Protein AF-A0A840CQD6-F1 (afdb_monomer)

Mean predicted aligned error: 8.32 Å

Secondary structure (DSSP, 8-state):
----SEEE-TT--EEE-SS--B-HHHHHHHHT--HHHHHHHHHHHHHTTS----GGG-EEEETTEEEES-B-HHHHHHHHHH---HHHHHHHHHHHHHHHHHHHHHHHHHHHHHHHHHHTT-

Nearest PDB structures (foldseek):
  7b1y-assembly1_A  TM=6.886E-01  e=2.066E+00  Saccharopolyspora erythraea NRRL 2338
  7b24-assembly1_D  TM=6.914E-01  e=2.669E+00  Saccharopolyspora erythraea NRRL 2338
  2it0-assembly1_C  TM=5.939E-01  e=1.938E+00  Mycobacterium tuberculosis

Organism: NCBI:txid637886

Structure (mmCIF, N/CA/C/O backbone):
data_AF-A0A840CQD6-F1
#
_entry.id   AF-A0A840CQD6-F1
#
loop_
_atom_site.group_PDB
_atom_site.id
_atom_site.type_symbol
_atom_site.label_atom_id
_atom_site.label_alt_id
_atom_site.label_comp_id
_atom_site.label_asym_id
_atom_site.label_entity_id
_atom_site.label_seq_id
_atom_site.pdbx_PDB_ins_code
_atom_site.Cartn_x
_atom_site.Cartn_y
_atom_site.Cartn_z
_atom_site.occupancy
_atom_site.B_iso_or_equiv
_atom_site.auth_seq_id
_atom_site.auth_comp_id
_atom_site.auth_asym_id
_atom_site.auth_atom_id
_atom_site.pdbx_PDB_model_num
ATOM 1 N N . MET A 1 1 ? 2.881 20.664 -6.545 1.00 44.56 1 MET A N 1
ATOM 2 C CA . MET A 1 1 ? 3.071 19.317 -7.122 1.00 44.56 1 MET A CA 1
ATOM 3 C C . MET A 1 1 ? 1.907 18.469 -6.653 1.00 44.56 1 MET A C 1
ATOM 5 O O . MET A 1 1 ? 1.696 18.391 -5.451 1.00 44.56 1 MET A O 1
ATOM 9 N N . GLU A 1 2 ? 1.101 17.935 -7.568 1.00 53.59 2 GLU A N 1
ATOM 10 C CA . GLU A 1 2 ? 0.001 17.031 -7.209 1.00 53.59 2 GLU A CA 1
ATOM 11 C C . GLU A 1 2 ? 0.575 15.762 -6.571 1.00 53.59 2 GLU A C 1
ATOM 13 O O . GLU A 1 2 ? 1.407 15.078 -7.169 1.00 53.59 2 GLU A O 1
ATOM 18 N N . ASN A 1 3 ? 0.157 15.455 -5.343 1.00 65.25 3 ASN A N 1
ATOM 19 C CA . ASN A 1 3 ? 0.528 14.214 -4.673 1.00 65.25 3 ASN A CA 1
ATOM 20 C C . ASN A 1 3 ? -0.202 13.060 -5.358 1.00 65.25 3 ASN A C 1
ATOM 22 O O . ASN A 1 3 ? -1.355 12.810 -5.040 1.00 65.25 3 ASN A O 1
ATOM 26 N N . ARG A 1 4 ? 0.453 12.339 -6.270 1.00 86.12 4 ARG A N 1
ATOM 27 C CA . ARG A 1 4 ? -0.103 11.161 -6.971 1.00 86.12 4 ARG A CA 1
ATOM 28 C C . ARG A 1 4 ? 0.115 9.844 -6.220 1.00 86.12 4 ARG A C 1
ATOM 30 O O . ARG A 1 4 ? 0.162 8.778 -6.815 1.00 86.12 4 ARG A O 1
ATOM 37 N N . ARG A 1 5 ? 0.309 9.886 -4.902 1.00 91.75 5 ARG A N 1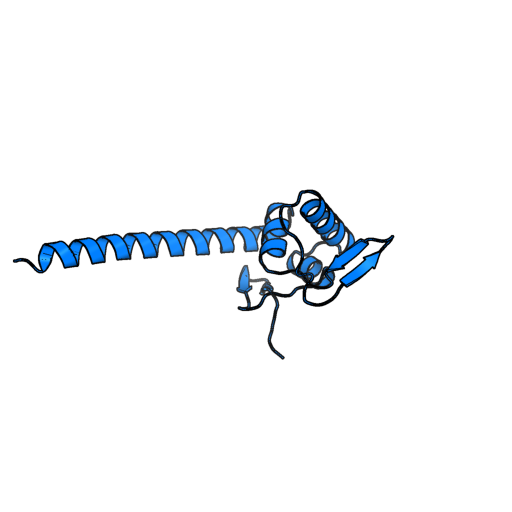
ATOM 38 C CA . ARG A 1 5 ? 0.734 8.719 -4.114 1.00 91.75 5 ARG A CA 1
ATOM 39 C C . ARG A 1 5 ? -0.227 8.389 -2.989 1.00 91.75 5 ARG A C 1
ATOM 41 O O . ARG A 1 5 ? -1.020 9.223 -2.557 1.00 91.75 5 ARG A O 1
ATOM 48 N N . ILE A 1 6 ? -0.088 7.171 -2.488 1.00 94.94 6 ILE A N 1
ATOM 49 C CA . ILE A 1 6 ? -0.692 6.743 -1.233 1.00 94.94 6 ILE A CA 1
ATOM 50 C C . ILE A 1 6 ? 0.292 7.041 -0.102 1.00 94.94 6 ILE A C 1
ATOM 52 O O . ILE A 1 6 ? 1.511 6.899 -0.259 1.00 94.94 6 ILE A O 1
ATOM 56 N N . ILE A 1 7 ? -0.242 7.474 1.035 1.00 95.12 7 ILE A N 1
ATOM 57 C CA . ILE A 1 7 ? 0.515 7.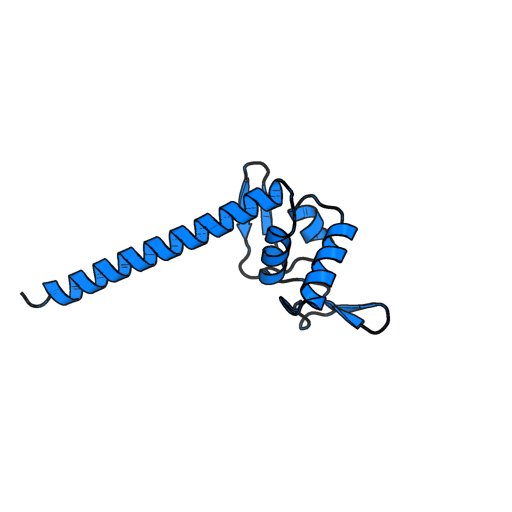732 2.258 1.00 95.12 7 ILE A CA 1
ATOM 58 C C . ILE A 1 7 ? -0.152 6.966 3.395 1.00 95.12 7 ILE A C 1
ATOM 60 O O . ILE A 1 7 ? -1.371 7.028 3.555 1.00 95.12 7 ILE A O 1
ATOM 64 N N . ILE A 1 8 ? 0.660 6.246 4.170 1.00 95.50 8 ILE A N 1
ATOM 65 C CA . ILE A 1 8 ? 0.253 5.599 5.418 1.00 95.50 8 ILE A CA 1
ATOM 66 C C . ILE A 1 8 ? 1.129 6.178 6.524 1.00 95.50 8 ILE A C 1
ATOM 68 O O . ILE A 1 8 ? 2.305 5.816 6.647 1.00 95.50 8 ILE A O 1
ATOM 72 N N . SER A 1 9 ? 0.567 7.081 7.316 1.00 91.75 9 SER A N 1
ATOM 73 C CA . SER A 1 9 ? 1.248 7.668 8.470 1.00 91.75 9 SER A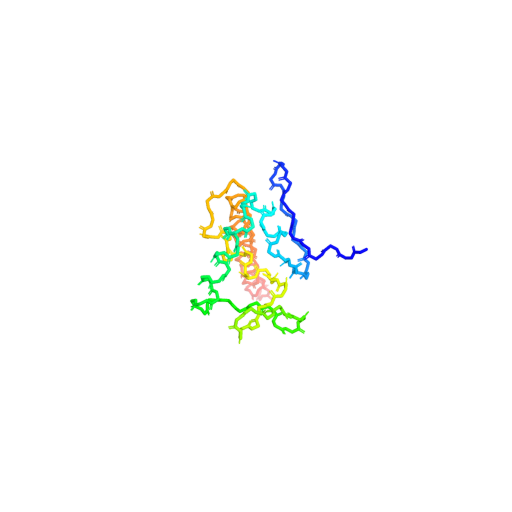 CA 1
ATOM 74 C C . SER A 1 9 ? 1.413 6.650 9.600 1.00 91.75 9 SER A C 1
ATOM 76 O O . SER A 1 9 ? 0.923 5.515 9.548 1.00 91.75 9 SER A O 1
ATOM 78 N N . ASP A 1 10 ? 2.198 7.010 10.608 1.00 87.62 10 ASP A N 1
ATOM 79 C CA . ASP A 1 10 ? 2.536 6.106 11.713 1.00 87.62 10 ASP A CA 1
ATOM 80 C C . ASP A 1 10 ? 1.386 5.907 12.702 1.00 87.62 10 ASP A C 1
ATOM 82 O O . ASP A 1 10 ? 1.297 4.854 13.326 1.00 87.62 10 ASP A O 1
ATOM 86 N N . ASP A 1 11 ? 0.449 6.852 12.757 1.00 90.12 11 ASP A N 1
ATOM 87 C CA . ASP A 1 11 ? -0.828 6.731 13.471 1.00 90.12 11 ASP A CA 1
ATOM 88 C C . ASP A 1 11 ? -1.868 5.868 12.724 1.00 90.12 11 ASP A C 1
ATOM 90 O O . ASP A 1 11 ? -2.961 5.623 13.231 1.00 90.12 11 ASP A O 1
ATOM 94 N N . GLY A 1 12 ? -1.533 5.376 11.526 1.00 88.38 12 GLY A N 1
ATOM 95 C CA . GLY A 1 12 ? -2.392 4.507 10.728 1.00 88.38 12 GLY A CA 1
ATOM 96 C C . GLY A 1 12 ? -3.390 5.235 9.824 1.00 88.38 12 GLY A C 1
ATOM 97 O O . GLY A 1 12 ? -4.215 4.568 9.197 1.00 88.38 12 GLY A O 1
ATOM 98 N N . MET A 1 13 ? -3.317 6.565 9.699 1.00 93.31 13 MET A N 1
ATOM 99 C CA . MET A 1 13 ? -4.110 7.290 8.704 1.00 93.31 13 MET A CA 1
ATOM 100 C C . MET A 1 13 ? -3.646 6.926 7.284 1.00 93.31 13 MET A C 1
ATOM 102 O O . MET A 1 13 ? -2.457 6.936 6.960 1.00 93.31 13 MET A O 1
ATOM 106 N N . VAL A 1 14 ? -4.609 6.601 6.418 1.00 96.12 14 VAL A N 1
ATOM 107 C CA . VAL A 1 14 ? -4.366 6.281 5.006 1.00 96.12 14 VAL A CA 1
ATOM 108 C C . VAL A 1 14 ? -4.966 7.373 4.130 1.00 96.12 14 VAL A C 1
ATOM 110 O O . VAL A 1 14 ? -6.183 7.588 4.131 1.00 96.12 14 VAL A O 1
ATOM 113 N N . ILE A 1 15 ? -4.106 8.031 3.358 1.00 94.19 15 ILE A N 1
ATOM 114 C CA . ILE A 1 15 ? -4.471 9.052 2.375 1.00 94.19 15 ILE A CA 1
ATOM 115 C C . ILE A 1 15 ? -4.216 8.472 0.987 1.00 94.19 15 ILE A C 1
ATOM 117 O O . ILE A 1 15 ? -3.109 8.022 0.690 1.00 94.19 15 ILE A O 1
ATOM 121 N N . VAL A 1 16 ? -5.247 8.480 0.145 1.00 93.75 16 VAL A N 1
ATOM 122 C CA . VAL A 1 16 ? -5.192 8.002 -1.240 1.00 93.75 16 VAL A CA 1
ATOM 123 C C . VAL A 1 16 ? -5.523 9.175 -2.152 1.00 93.75 16 VAL A C 1
ATOM 125 O O . VAL A 1 16 ? -6.551 9.818 -1.960 1.00 93.75 16 VAL A O 1
ATOM 128 N N . SER A 1 17 ? -4.634 9.460 -3.100 1.00 92.06 17 SER A N 1
ATOM 129 C CA . SER A 1 17 ? -4.857 10.467 -4.140 1.00 92.06 17 SER A CA 1
ATOM 130 C C . SER A 1 17 ? -5.863 9.995 -5.187 1.00 92.06 17 SER A C 1
ATOM 132 O O . SER A 1 17 ? -5.998 8.791 -5.406 1.00 92.06 17 SER A O 1
ATOM 134 N N . ASP A 1 18 ? -6.514 10.938 -5.866 1.00 87.19 18 ASP A N 1
ATOM 135 C CA . ASP A 1 18 ? -7.460 10.649 -6.948 1.00 87.19 18 ASP A CA 1
ATOM 136 C C . ASP A 1 18 ? -6.776 9.968 -8.143 1.00 87.19 18 ASP A C 1
ATOM 138 O O . ASP A 1 18 ? -7.352 9.078 -8.765 1.00 87.19 18 ASP A O 1
ATOM 142 N N . GLU A 1 19 ? -5.523 10.332 -8.432 1.00 88.56 19 GLU A N 1
ATOM 143 C CA . GLU A 1 19 ? -4.728 9.737 -9.507 1.00 88.56 19 GLU A CA 1
ATOM 144 C C . GLU A 1 19 ? -3.473 9.067 -8.927 1.00 88.56 19 GLU A C 1
ATOM 146 O O . GLU A 1 19 ? -2.399 9.666 -8.845 1.00 88.56 19 GLU A O 1
ATOM 151 N N . VAL A 1 20 ? -3.610 7.813 -8.482 1.00 90.62 20 VAL A N 1
ATOM 152 C CA . VAL A 1 20 ? -2.488 7.043 -7.923 1.00 90.62 20 VAL A CA 1
ATOM 153 C C . VAL A 1 20 ? -1.524 6.621 -9.030 1.00 90.62 20 VAL A C 1
ATOM 155 O O . VAL A 1 20 ? -1.894 5.878 -9.933 1.00 90.62 20 VAL A O 1
ATOM 158 N N . LYS A 1 21 ? -0.266 7.045 -8.912 1.00 90.75 21 LYS A N 1
ATOM 159 C CA . LYS A 1 21 ? 0.876 6.654 -9.740 1.00 90.75 21 LYS A CA 1
ATOM 160 C C . LYS A 1 21 ? 2.092 6.504 -8.835 1.00 90.75 21 LYS A C 1
ATOM 162 O O . LYS A 1 21 ? 2.647 7.501 -8.380 1.00 90.75 21 LYS A O 1
ATOM 167 N N . MET A 1 22 ? 2.490 5.264 -8.561 1.00 92.25 22 MET A N 1
ATOM 168 C CA . MET A 1 22 ? 3.632 4.971 -7.688 1.00 92.25 22 MET A CA 1
ATOM 169 C C . MET A 1 22 ? 4.654 4.086 -8.394 1.00 92.25 22 MET A C 1
ATOM 171 O O . MET A 1 22 ? 4.293 3.084 -9.012 1.00 92.25 22 MET A O 1
ATOM 175 N N . ASN A 1 23 ? 5.932 4.432 -8.289 1.00 92.31 23 ASN A N 1
ATOM 176 C CA . ASN A 1 23 ? 7.025 3.583 -8.756 1.00 92.31 23 ASN A CA 1
ATOM 177 C C . ASN A 1 23 ? 7.337 2.460 -7.742 1.00 92.31 23 ASN A C 1
ATOM 179 O O . AS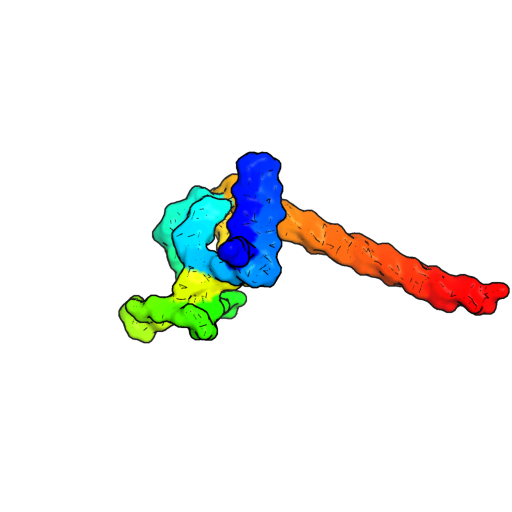N A 1 23 ? 6.854 2.455 -6.609 1.00 92.31 23 ASN A O 1
ATOM 183 N N . ILE A 1 24 ? 8.176 1.493 -8.130 1.00 94.12 24 ILE A N 1
ATOM 184 C CA . ILE A 1 24 ? 8.514 0.334 -7.276 1.00 94.12 24 ILE A CA 1
ATOM 185 C C . ILE A 1 24 ? 9.138 0.759 -5.935 1.00 94.12 24 ILE A C 1
ATOM 187 O O . ILE A 1 24 ? 8.865 0.126 -4.917 1.00 94.12 24 ILE A O 1
ATOM 191 N N . GLY A 1 25 ? 9.962 1.811 -5.926 1.00 94.94 25 GLY A N 1
ATOM 192 C CA . GLY A 1 25 ? 10.559 2.356 -4.705 1.00 94.94 25 GLY A CA 1
ATOM 193 C C . GLY A 1 25 ? 9.505 2.945 -3.776 1.00 94.94 25 GLY A C 1
ATOM 194 O O . GLY A 1 25 ? 9.437 2.569 -2.614 1.00 94.94 25 GLY A O 1
ATOM 195 N N . GLU A 1 26 ? 8.596 3.758 -4.308 1.00 95.31 26 GLU A N 1
ATOM 196 C CA . GLU A 1 26 ? 7.501 4.340 -3.528 1.00 95.31 26 GLU A CA 1
ATOM 197 C C . GLU A 1 26 ? 6.563 3.273 -2.949 1.00 95.31 26 GLU A C 1
ATOM 199 O O . GLU A 1 26 ? 6.077 3.423 -1.830 1.00 95.31 26 GLU A O 1
ATOM 204 N N . ILE A 1 27 ? 6.314 2.182 -3.682 1.00 95.69 27 ILE A N 1
ATOM 205 C CA . ILE A 1 27 ? 5.537 1.030 -3.193 1.00 95.69 27 ILE A CA 1
ATOM 206 C C . ILE A 1 27 ? 6.296 0.284 -2.089 1.00 95.69 27 ILE A C 1
ATOM 208 O O . ILE A 1 27 ? 5.696 -0.157 -1.106 1.00 95.69 27 ILE A O 1
ATOM 212 N N . ALA A 1 28 ? 7.609 0.122 -2.254 1.00 96.69 28 ALA A N 1
ATOM 213 C CA . ALA A 1 28 ? 8.463 -0.506 -1.257 1.00 96.69 28 ALA A CA 1
ATOM 214 C C . ALA A 1 28 ? 8.441 0.294 0.054 1.00 96.69 28 ALA A C 1
ATOM 216 O O . ALA A 1 28 ? 8.183 -0.279 1.115 1.00 96.69 28 ALA A O 1
ATOM 217 N N . ASP A 1 29 ? 8.577 1.616 -0.043 1.00 96.19 29 ASP A N 1
ATOM 218 C CA . ASP A 1 29 ? 8.510 2.541 1.087 1.00 96.19 29 ASP A CA 1
ATOM 219 C C . ASP A 1 29 ? 7.122 2.543 1.739 1.00 96.19 29 ASP A C 1
ATOM 221 O O . ASP A 1 29 ? 7.013 2.464 2.962 1.00 96.19 29 ASP A O 1
ATOM 225 N N . LEU A 1 30 ? 6.049 2.555 0.937 1.00 96.44 30 LEU A N 1
ATOM 226 C CA . LEU A 1 30 ? 4.663 2.522 1.419 1.00 96.44 30 LEU A CA 1
ATOM 227 C C . LEU A 1 30 ? 4.401 1.336 2.352 1.00 96.44 30 LEU A C 1
ATOM 229 O O . LEU A 1 30 ? 3.746 1.485 3.385 1.00 96.44 30 LEU A O 1
ATOM 233 N N . PHE A 1 31 ? 4.893 0.153 1.979 1.00 96.69 31 PHE A N 1
ATOM 234 C CA . PHE A 1 31 ? 4.674 -1.071 2.745 1.00 96.69 31 PHE A CA 1
ATOM 235 C C . PHE A 1 31 ? 5.820 -1.425 3.693 1.00 96.69 31 PHE A C 1
ATOM 237 O O . PHE A 1 31 ? 5.692 -2.418 4.412 1.00 96.69 31 PHE A O 1
ATOM 244 N N . GLY A 1 32 ? 6.901 -0.644 3.725 1.00 95.50 32 GLY A N 1
ATOM 245 C CA . GLY A 1 32 ? 8.089 -0.941 4.526 1.00 95.50 32 GLY A CA 1
ATOM 246 C C . GLY A 1 32 ? 8.744 -2.271 4.138 1.00 95.50 32 GLY A C 1
ATOM 247 O O . GLY A 1 32 ? 9.110 -3.056 5.010 1.00 95.50 32 GLY A O 1
ATOM 248 N N . ILE A 1 33 ? 8.830 -2.562 2.838 1.00 96.75 33 ILE A N 1
ATOM 249 C CA . ILE A 1 33 ? 9.459 -3.776 2.295 1.00 96.75 33 ILE A CA 1
ATOM 250 C C . ILE A 1 33 ? 10.662 -3.424 1.425 1.00 96.75 33 ILE A C 1
ATOM 252 O O . ILE A 1 33 ? 10.798 -2.304 0.950 1.00 96.75 33 ILE A O 1
ATOM 256 N N . TYR A 1 34 ? 11.532 -4.396 1.150 1.00 96.88 34 TYR A N 1
ATOM 257 C CA . TYR A 1 34 ? 12.653 -4.169 0.240 1.00 96.88 34 TYR A CA 1
ATOM 258 C C . TYR A 1 34 ? 12.184 -3.950 -1.204 1.00 96.88 34 TYR A C 1
ATOM 260 O O . TYR A 1 34 ? 11.314 -4.67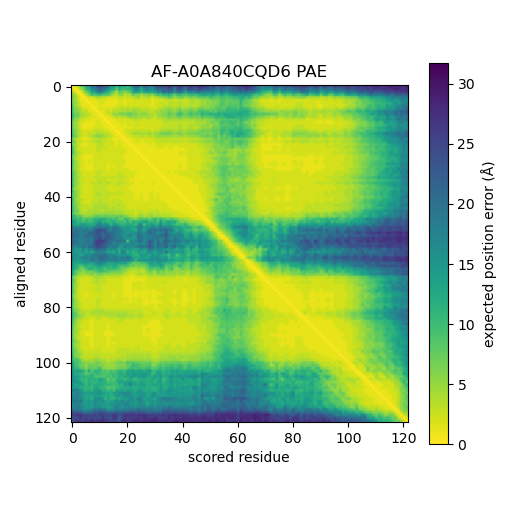2 -1.699 1.00 96.88 34 TYR A O 1
ATOM 268 N N . TYR A 1 35 ? 12.859 -3.049 -1.928 1.00 95.69 35 TYR A N 1
ATOM 269 C CA . TYR A 1 35 ? 12.646 -2.811 -3.364 1.00 95.69 35 TYR A CA 1
ATOM 270 C C . TYR A 1 35 ? 12.622 -4.114 -4.178 1.00 95.69 35 TYR A C 1
ATOM 272 O O . TYR A 1 35 ? 11.749 -4.328 -5.019 1.00 95.69 35 TYR A O 1
ATOM 280 N N . ARG A 1 36 ? 13.555 -5.036 -3.895 1.00 95.19 36 ARG A N 1
ATOM 281 C CA . ARG A 1 36 ? 13.628 -6.341 -4.572 1.00 95.19 36 ARG A CA 1
ATOM 282 C C . ARG A 1 36 ? 12.367 -7.180 -4.340 1.00 95.19 36 ARG A C 1
ATOM 284 O O . ARG A 1 36 ? 11.898 -7.818 -5.279 1.00 95.19 36 ARG A O 1
ATOM 291 N N . THR A 1 37 ? 11.818 -7.152 -3.128 1.00 95.56 37 THR A N 1
ATOM 292 C CA . THR A 1 37 ? 10.581 -7.854 -2.761 1.00 95.56 37 THR A CA 1
ATOM 293 C C . THR A 1 37 ? 9.380 -7.247 -3.483 1.00 95.56 37 THR A C 1
ATOM 295 O O . THR A 1 37 ? 8.609 -7.977 -4.104 1.00 95.56 37 THR A O 1
ATOM 298 N N . ALA A 1 38 ? 9.265 -5.914 -3.505 1.00 95.56 38 ALA A N 1
ATOM 299 C CA . ALA A 1 38 ? 8.231 -5.218 -4.275 1.00 95.56 38 ALA A CA 1
ATOM 300 C C . ALA A 1 38 ? 8.306 -5.583 -5.771 1.00 95.56 38 ALA A C 1
ATOM 302 O O . ALA A 1 38 ? 7.315 -6.022 -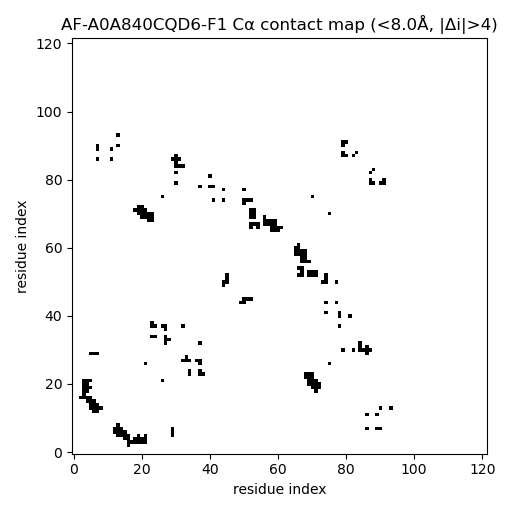6.35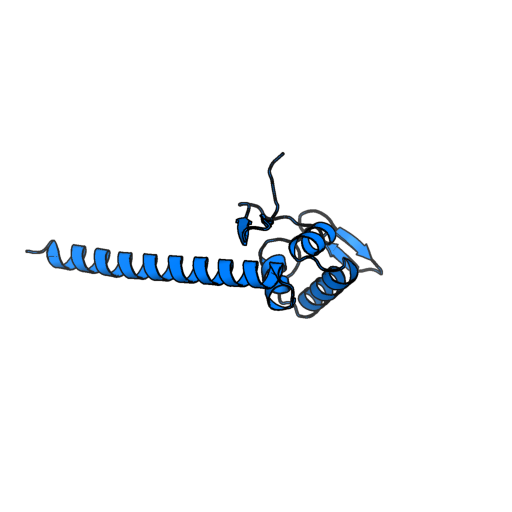7 1.00 95.56 38 ALA A O 1
ATOM 303 N N . LYS A 1 39 ? 9.508 -5.525 -6.366 1.00 93.69 39 LYS A N 1
ATOM 304 C CA . LYS A 1 39 ? 9.756 -5.904 -7.769 1.00 93.69 39 LYS A CA 1
ATOM 305 C C . LYS A 1 39 ? 9.357 -7.356 -8.060 1.00 93.69 39 LYS A C 1
ATOM 307 O O . LYS A 1 39 ? 8.800 -7.644 -9.118 1.00 93.69 39 LYS A O 1
ATOM 312 N N . GLN A 1 40 ? 9.627 -8.285 -7.140 1.00 93.94 40 GLN A N 1
ATOM 313 C CA . GLN A 1 40 ? 9.229 -9.691 -7.275 1.00 93.94 40 GLN A CA 1
ATOM 314 C C . GLN A 1 40 ? 7.707 -9.869 -7.239 1.00 93.94 40 GLN A C 1
ATOM 316 O O . GLN A 1 40 ? 7.163 -10.589 -8.080 1.00 93.94 40 GLN A O 1
ATOM 321 N N . HIS A 1 41 ? 7.013 -9.204 -6.311 1.00 94.50 41 HIS A N 1
ATOM 322 C CA . HIS A 1 41 ? 5.555 -9.271 -6.232 1.00 94.50 41 HIS A CA 1
ATOM 323 C C . HIS A 1 41 ? 4.887 -8.691 -7.479 1.00 94.50 41 HIS A C 1
ATOM 325 O O . HIS A 1 41 ? 4.019 -9.360 -8.037 1.00 94.50 41 HIS A O 1
ATOM 331 N N . ILE A 1 42 ? 5.337 -7.528 -7.957 1.00 92.19 42 ILE A N 1
ATOM 332 C CA . ILE A 1 42 ? 4.837 -6.893 -9.188 1.00 92.19 42 ILE A CA 1
ATOM 333 C C . ILE A 1 42 ? 4.961 -7.848 -10.373 1.00 92.19 42 ILE A C 1
ATOM 335 O O . ILE A 1 42 ? 3.964 -8.201 -10.996 1.00 92.19 42 ILE A O 1
ATOM 339 N N . ARG A 1 43 ? 6.164 -8.378 -10.622 1.00 90.12 43 ARG A N 1
ATOM 340 C CA . ARG A 1 43 ? 6.399 -9.320 -11.728 1.00 90.12 43 ARG A CA 1
ATOM 341 C C . ARG A 1 43 ? 5.535 -10.573 -11.633 1.00 90.12 43 ARG A C 1
ATOM 343 O O . ARG A 1 43 ? 5.117 -11.117 -12.651 1.00 90.12 43 ARG A O 1
ATOM 350 N N . SER A 1 44 ? 5.292 -11.058 -10.416 1.00 91.06 44 SER A N 1
ATOM 351 C CA . SER A 1 44 ? 4.413 -12.202 -10.174 1.00 91.06 44 SER A CA 1
ATOM 352 C C . SER A 1 44 ? 2.943 -11.873 -10.474 1.00 91.06 44 SER A C 1
ATOM 354 O O . SER A 1 44 ? 2.244 -12.721 -11.024 1.00 91.06 44 SER A O 1
ATOM 356 N N . ILE A 1 45 ? 2.473 -10.665 -10.143 1.00 90.06 45 ILE A N 1
ATOM 357 C CA . ILE A 1 45 ? 1.114 -10.186 -10.455 1.00 90.06 45 ILE A CA 1
ATOM 358 C C . ILE A 1 45 ? 0.938 -10.040 -11.969 1.00 90.06 45 ILE A C 1
ATOM 360 O O . ILE A 1 45 ? -0.016 -10.585 -12.522 1.00 90.06 45 ILE A O 1
ATOM 364 N N . GLU A 1 46 ? 1.889 -9.389 -12.642 1.00 85.94 46 GLU A N 1
ATOM 365 C CA . GLU A 1 46 ? 1.882 -9.217 -14.099 1.00 85.94 46 GLU A CA 1
ATOM 366 C C . GLU A 1 46 ? 1.908 -10.563 -14.828 1.00 85.94 46 GLU A C 1
ATOM 368 O O . GLU A 1 46 ? 1.163 -10.778 -15.779 1.00 85.94 46 GLU A O 1
ATOM 373 N N . LYS A 1 47 ? 2.744 -11.508 -14.371 1.00 85.19 47 LYS A N 1
ATOM 374 C CA . LYS A 1 47 ? 2.808 -12.859 -14.951 1.00 85.19 47 LYS A CA 1
ATOM 375 C C . LYS A 1 47 ? 1.493 -13.623 -14.779 1.00 85.19 47 LYS A C 1
ATOM 377 O O . LYS A 1 47 ? 1.162 -14.442 -15.628 1.00 85.19 47 LYS A O 1
ATOM 382 N N . ALA A 1 48 ? 0.766 -13.372 -13.694 1.00 83.19 48 ALA A N 1
ATOM 383 C CA . ALA A 1 48 ? -0.538 -13.973 -13.445 1.00 83.19 48 ALA A CA 1
ATOM 384 C C . ALA A 1 48 ? -1.680 -13.298 -14.231 1.00 83.19 48 ALA A C 1
ATOM 386 O O . ALA A 1 48 ? -2.806 -13.777 -14.160 1.00 83.19 48 ALA A O 1
ATOM 387 N N . GLY A 1 49 ? -1.421 -12.193 -14.944 1.00 76.50 49 GLY A N 1
ATOM 388 C CA . GLY A 1 49 ? -2.442 -11.458 -15.699 1.00 76.50 49 GLY A CA 1
ATOM 389 C C . GLY A 1 49 ? -3.501 -10.773 -14.828 1.00 76.50 49 GLY A C 1
ATOM 390 O O . GLY A 1 49 ? -4.546 -10.385 -15.333 1.00 76.50 49 GLY A O 1
ATOM 391 N N . ILE A 1 50 ? -3.253 -10.635 -13.520 1.00 71.44 50 ILE A N 1
ATOM 392 C CA . ILE A 1 50 ? -4.220 -10.071 -12.559 1.00 71.44 50 ILE A CA 1
ATOM 393 C C . ILE A 1 50 ? -4.335 -8.554 -12.728 1.00 71.44 50 ILE A C 1
ATOM 395 O O . ILE A 1 50 ? -5.406 -7.974 -12.567 1.00 71.44 50 ILE A O 1
ATOM 399 N N . THR A 1 51 ? -3.218 -7.895 -13.026 1.00 65.25 51 THR A N 1
ATOM 400 C CA . THR A 1 51 ? -3.153 -6.453 -13.261 1.00 65.25 51 THR A CA 1
ATOM 401 C C . THR A 1 51 ? -1.986 -6.181 -14.197 1.00 65.25 51 THR A C 1
ATOM 403 O O . THR A 1 51 ? -0.903 -6.742 -14.015 1.00 65.25 51 THR A O 1
ATOM 406 N N . THR A 1 52 ? -2.206 -5.326 -15.189 1.00 61.28 52 THR A N 1
ATOM 407 C CA . THR A 1 52 ? -1.148 -4.819 -16.068 1.00 61.28 52 THR A CA 1
ATOM 408 C C . THR A 1 52 ? -0.824 -3.412 -15.587 1.00 61.28 52 THR A C 1
ATOM 410 O O . THR A 1 52 ? -1.752 -2.663 -15.288 1.00 61.28 52 THR A O 1
ATOM 413 N N . GLY A 1 53 ? 0.455 -3.060 -15.425 1.00 59.75 53 GLY A N 1
ATOM 414 C CA . GLY A 1 53 ? 0.794 -1.680 -15.074 1.00 59.75 53 GLY A CA 1
ATOM 415 C C . GLY A 1 53 ? 0.365 -0.706 -16.177 1.00 59.75 53 GLY A C 1
ATOM 416 O O . GLY A 1 53 ? 0.047 -1.117 -17.297 1.00 59.75 53 GLY A O 1
ATOM 417 N N . ASP A 1 54 ? 0.302 0.580 -15.837 1.00 57.03 54 ASP A N 1
ATOM 418 C CA . ASP A 1 54 ? -0.192 1.606 -16.749 1.00 57.03 54 ASP A CA 1
ATOM 419 C C . ASP A 1 54 ? 0.858 1.885 -17.837 1.00 57.03 54 ASP A C 1
ATOM 421 O O . ASP A 1 54 ? 1.723 2.750 -17.711 1.00 57.03 54 ASP A O 1
ATOM 425 N N . ASN A 1 55 ? 0.808 1.095 -18.912 1.00 53.34 55 ASN A N 1
ATOM 426 C CA . ASN A 1 55 ? 1.749 1.164 -20.034 1.00 53.34 55 ASN A CA 1
ATOM 427 C C . ASN A 1 55 ? 1.600 2.453 -20.866 1.00 53.34 55 ASN A C 1
ATOM 429 O O . ASN A 1 55 ? 2.313 2.626 -21.853 1.00 53.34 55 ASN A O 1
ATOM 433 N N . THR A 1 56 ? 0.667 3.344 -20.511 1.00 49.25 56 THR A N 1
ATOM 434 C CA . THR A 1 56 ? 0.407 4.586 -21.250 1.00 49.25 56 THR A CA 1
ATOM 435 C C . THR A 1 56 ? 1.416 5.698 -20.947 1.00 49.25 56 THR A C 1
ATOM 437 O O . THR A 1 56 ? 1.508 6.651 -21.716 1.00 49.25 56 THR A O 1
ATOM 440 N N . MET A 1 57 ? 2.207 5.572 -19.873 1.00 52.94 57 MET A N 1
ATOM 441 C CA . MET A 1 57 ? 3.032 6.666 -19.329 1.00 52.94 57 MET A CA 1
ATOM 442 C C . MET A 1 57 ? 4.549 6.406 -19.371 1.00 52.94 57 MET A C 1
ATOM 444 O O . MET A 1 57 ? 5.312 7.111 -18.713 1.00 52.94 57 MET A O 1
ATOM 448 N N . GLY A 1 58 ? 4.995 5.424 -20.160 1.00 57.19 58 GLY A N 1
ATOM 449 C CA . GLY A 1 58 ? 6.408 5.059 -20.305 1.00 57.19 58 GLY A CA 1
ATOM 450 C C . GLY A 1 58 ? 6.769 3.737 -19.627 1.00 57.19 58 GLY A C 1
ATOM 451 O O . GLY A 1 58 ? 6.024 3.204 -18.801 1.00 57.19 58 GLY A O 1
ATOM 452 N N . GLY A 1 59 ? 7.908 3.172 -20.025 1.00 58.28 59 GLY A N 1
ATOM 453 C CA . GLY A 1 59 ? 8.380 1.927 -19.451 1.00 58.28 59 GLY A CA 1
ATOM 454 C C . GLY A 1 59 ? 9.852 1.645 -19.703 1.00 58.28 59 GLY A C 1
ATOM 455 O O . GLY A 1 59 ? 10.411 1.951 -20.758 1.00 58.28 59 GLY A O 1
ATOM 456 N N . SER A 1 60 ? 10.465 0.996 -18.725 1.00 62.97 60 SER A N 1
ATOM 457 C CA . SER A 1 60 ? 11.836 0.519 -18.770 1.00 62.97 60 SER A CA 1
ATOM 458 C C . SER A 1 60 ? 11.933 -0.808 -19.524 1.00 62.97 60 SER A C 1
ATOM 460 O O . SER A 1 60 ? 11.158 -1.737 -19.287 1.00 62.97 60 SER A O 1
ATOM 462 N N . VAL A 1 61 ? 12.921 -0.940 -20.412 1.00 65.38 61 VAL A N 1
ATOM 463 C CA . VAL A 1 61 ? 13.170 -2.192 -21.143 1.00 65.38 61 VAL A CA 1
ATOM 464 C C . VAL A 1 61 ? 14.159 -3.059 -20.373 1.00 65.38 61 VAL A C 1
ATOM 466 O O . VAL A 1 61 ? 15.311 -2.682 -20.171 1.00 65.38 61 VAL A O 1
ATOM 469 N N . GLU A 1 62 ? 13.741 -4.263 -19.990 1.00 67.12 62 GLU A N 1
ATOM 470 C CA . GLU A 1 62 ? 14.625 -5.272 -19.403 1.00 67.12 62 GLU A CA 1
ATOM 471 C C . GLU A 1 62 ? 14.472 -6.585 -20.182 1.00 67.12 62 GLU A C 1
ATOM 473 O O . GLU A 1 62 ? 13.382 -7.149 -20.258 1.00 67.12 62 GLU A O 1
ATOM 478 N N . ARG A 1 63 ? 15.571 -7.068 -20.787 1.00 62.03 63 ARG A N 1
ATOM 479 C CA . ARG A 1 63 ? 15.632 -8.325 -21.569 1.00 62.03 63 ARG A CA 1
ATOM 480 C C . ARG A 1 63 ? 14.436 -8.509 -22.523 1.00 62.03 63 ARG A C 1
ATOM 482 O O . ARG A 1 63 ? 13.745 -9.521 -22.464 1.00 62.03 63 ARG A O 1
ATOM 489 N N . MET A 1 64 ? 14.205 -7.533 -23.405 1.00 66.69 64 MET A N 1
ATOM 490 C CA . MET A 1 64 ? 13.154 -7.566 -24.441 1.00 66.69 64 MET A CA 1
ATOM 491 C C . MET A 1 64 ? 11.704 -7.405 -23.944 1.00 66.69 64 MET A C 1
ATOM 493 O O . MET A 1 64 ? 10.783 -7.494 -24.751 1.00 66.69 64 MET A O 1
ATOM 497 N N . LYS A 1 65 ? 11.483 -7.122 -22.652 1.00 63.12 65 LYS A N 1
ATOM 498 C CA . LYS A 1 65 ? 10.159 -6.807 -22.098 1.00 63.12 65 LYS A CA 1
ATOM 499 C C . LYS A 1 65 ? 10.118 -5.364 -21.585 1.00 63.12 65 LYS A C 1
ATOM 501 O O . LYS A 1 65 ? 11.034 -4.936 -20.885 1.00 63.12 65 LYS A O 1
ATOM 506 N N . VAL A 1 66 ? 9.064 -4.631 -21.947 1.00 67.50 66 VAL A N 1
ATOM 507 C CA . VAL A 1 66 ? 8.775 -3.286 -21.424 1.00 67.50 66 VAL A CA 1
ATOM 508 C C . VAL A 1 66 ? 8.048 -3.438 -20.092 1.00 67.50 66 VAL A C 1
ATOM 510 O O . VAL A 1 66 ? 7.065 -4.177 -20.007 1.00 67.50 66 VAL A O 1
ATOM 513 N N . TYR A 1 67 ? 8.551 -2.767 -19.063 1.00 71.06 67 TYR A N 1
ATOM 514 C CA . TYR A 1 67 ? 7.956 -2.711 -17.735 1.00 71.06 67 TYR A CA 1
ATOM 515 C C . TYR A 1 67 ? 7.496 -1.287 -17.444 1.00 71.06 67 TYR A C 1
ATOM 517 O O . TYR A 1 67 ? 8.302 -0.376 -17.608 1.00 71.06 67 TYR A O 1
ATOM 525 N N . PRO A 1 68 ? 6.255 -1.080 -16.989 1.00 76.81 68 PRO A N 1
ATOM 526 C CA . PRO A 1 68 ? 5.785 0.248 -16.634 1.00 76.81 68 PRO A CA 1
ATOM 527 C C . PRO A 1 68 ? 6.600 0.833 -15.474 1.00 76.81 68 PRO A C 1
ATOM 529 O O . PRO A 1 68 ? 6.931 0.139 -14.503 1.00 76.81 68 PRO A O 1
ATOM 532 N N . ASP A 1 69 ? 6.919 2.122 -15.589 1.00 81.00 69 ASP A N 1
ATOM 533 C CA . ASP A 1 69 ? 7.679 2.857 -14.568 1.00 81.00 69 ASP A CA 1
ATOM 534 C C . ASP A 1 69 ? 6.796 3.244 -13.366 1.00 81.00 69 ASP A C 1
ATOM 536 O O . ASP A 1 69 ? 7.288 3.391 -12.243 1.00 81.00 69 ASP A O 1
ATOM 540 N N . TYR A 1 70 ? 5.478 3.332 -13.587 1.00 88.06 70 TYR A N 1
ATOM 541 C CA . TYR A 1 70 ? 4.470 3.675 -12.588 1.00 88.06 70 TYR A CA 1
ATOM 542 C C . TYR A 1 70 ? 3.338 2.649 -12.546 1.00 88.06 70 TYR A C 1
ATOM 544 O O . TYR A 1 70 ? 2.919 2.097 -13.563 1.00 88.06 70 TYR A O 1
ATOM 552 N N . TYR A 1 71 ? 2.807 2.436 -11.346 1.00 90.00 71 TYR A N 1
ATOM 553 C CA . TYR A 1 71 ? 1.709 1.518 -11.090 1.00 90.00 71 TYR A CA 1
ATOM 554 C C . TYR A 1 71 ? 0.535 2.248 -10.432 1.00 90.00 71 TYR A C 1
ATOM 556 O O . TYR A 1 71 ? 0.724 3.054 -9.516 1.00 90.00 71 TYR A O 1
ATOM 564 N N . GLY A 1 72 ? -0.671 1.945 -10.918 1.00 91.31 72 GLY A N 1
ATOM 565 C CA . GLY A 1 72 ? -1.935 2.475 -10.412 1.00 91.31 72 GLY A CA 1
ATOM 566 C C . GLY A 1 72 ? -2.465 1.734 -9.185 1.00 91.31 72 GLY A C 1
ATOM 567 O O . GLY A 1 72 ? -1.915 0.709 -8.768 1.00 91.31 72 GLY A O 1
ATOM 568 N N . LEU A 1 73 ? -3.555 2.252 -8.613 1.00 92.06 73 LEU A N 1
ATOM 569 C CA . LEU A 1 73 ? -4.158 1.782 -7.360 1.00 92.06 73 LEU A CA 1
ATOM 570 C C . LEU A 1 73 ? -4.400 0.262 -7.333 1.00 92.06 73 LEU A C 1
ATOM 572 O O . LEU A 1 73 ? -4.173 -0.373 -6.305 1.00 92.06 73 LEU A O 1
ATOM 576 N N . GLU A 1 74 ? -4.799 -0.332 -8.454 1.00 91.06 74 GLU A N 1
ATOM 577 C CA . GLU A 1 74 ? -5.068 -1.763 -8.614 1.00 91.06 74 GLU A CA 1
ATOM 578 C C . GLU A 1 74 ? -3.844 -2.614 -8.259 1.00 91.06 7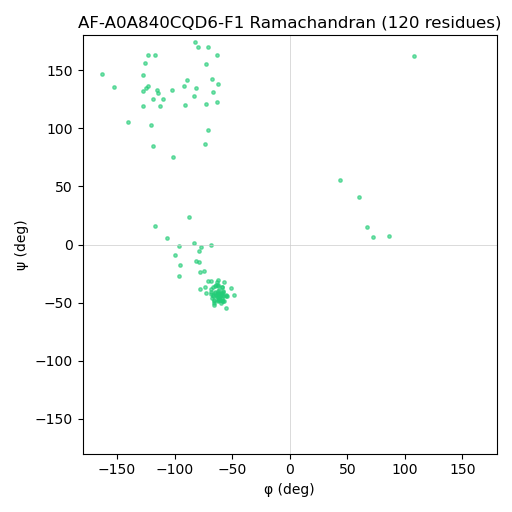4 GLU A C 1
ATOM 580 O O . GLU A 1 74 ? -3.951 -3.592 -7.515 1.00 91.06 74 GLU A O 1
ATOM 585 N N . MET A 1 75 ? -2.659 -2.207 -8.723 1.00 93.31 75 MET A N 1
ATOM 586 C CA . MET A 1 75 ? -1.410 -2.901 -8.415 1.00 93.31 75 MET A CA 1
ATOM 587 C C . MET A 1 75 ? -1.049 -2.744 -6.936 1.00 93.31 75 MET A C 1
ATOM 589 O O . MET A 1 75 ? -0.654 -3.719 -6.295 1.00 93.31 75 MET A O 1
ATOM 593 N N . ILE A 1 76 ? -1.211 -1.540 -6.369 1.00 94.94 76 ILE A N 1
ATOM 594 C CA . ILE A 1 76 ? -0.935 -1.309 -4.944 1.00 94.94 76 ILE A CA 1
ATOM 595 C C . ILE A 1 76 ? -1.854 -2.184 -4.078 1.00 94.94 76 ILE A C 1
ATOM 597 O O . ILE A 1 76 ? -1.380 -2.826 -3.138 1.00 94.94 76 ILE A O 1
ATOM 601 N N . ILE A 1 77 ? -3.146 -2.269 -4.414 1.00 94.88 77 ILE A N 1
ATOM 602 C CA . ILE A 1 77 ? -4.105 -3.148 -3.734 1.00 94.88 77 ILE A CA 1
ATOM 603 C C . ILE A 1 77 ? -3.656 -4.607 -3.853 1.00 94.88 77 ILE A C 1
ATOM 605 O O . ILE A 1 77 ? -3.551 -5.297 -2.839 1.00 94.88 77 ILE A O 1
ATOM 609 N N . ALA A 1 78 ? -3.330 -5.082 -5.057 1.00 94.75 78 ALA A N 1
ATOM 610 C CA . ALA A 1 78 ? -2.904 -6.464 -5.268 1.00 94.75 78 ALA A CA 1
ATOM 611 C C . ALA A 1 78 ? -1.659 -6.831 -4.436 1.00 94.75 78 ALA A C 1
ATOM 613 O O . ALA A 1 78 ? -1.600 -7.913 -3.844 1.00 94.75 78 ALA A O 1
ATOM 614 N N . ILE A 1 79 ? -0.683 -5.925 -4.333 1.00 95.25 79 ILE A N 1
ATOM 615 C CA . ILE A 1 79 ? 0.509 -6.111 -3.493 1.00 95.25 79 ILE A CA 1
ATOM 616 C C . ILE A 1 79 ? 0.137 -6.125 -2.011 1.00 95.25 79 ILE A C 1
ATOM 618 O O . ILE A 1 79 ? 0.611 -6.997 -1.279 1.00 95.25 79 ILE A O 1
ATOM 622 N N . ALA A 1 80 ? -0.742 -5.225 -1.566 1.00 96.50 80 ALA A N 1
ATOM 623 C CA . ALA A 1 80 ? -1.169 -5.167 -0.174 1.00 96.50 80 ALA A CA 1
ATOM 624 C C . ALA A 1 80 ? -1.783 -6.484 0.309 1.00 96.50 80 ALA A C 1
ATOM 626 O O . ALA A 1 80 ? -1.615 -6.831 1.472 1.00 96.50 80 ALA A O 1
ATOM 627 N N . PHE A 1 81 ? -2.458 -7.246 -0.555 1.00 95.31 81 PHE A N 1
ATOM 628 C CA . PHE A 1 81 ? -2.996 -8.567 -0.206 1.00 95.31 81 PHE A CA 1
ATOM 629 C C . PHE A 1 81 ? -1.967 -9.705 -0.261 1.00 95.31 81 PHE A C 1
ATOM 631 O O . PHE A 1 81 ? -2.217 -10.771 0.296 1.00 95.31 81 PHE A O 1
ATOM 638 N N . ARG A 1 82 ? -0.799 -9.488 -0.874 1.00 92.69 82 ARG A N 1
ATOM 639 C CA . ARG A 1 82 ? 0.294 -10.474 -0.944 1.00 92.69 82 ARG A CA 1
ATOM 640 C C . ARG A 1 82 ? 1.362 -10.279 0.132 1.00 92.69 82 ARG A C 1
ATOM 642 O O . ARG A 1 82 ? 2.026 -11.241 0.505 1.00 92.69 82 ARG A O 1
ATOM 649 N N . VAL A 1 83 ? 1.542 -9.052 0.614 1.00 94.25 83 VAL A N 1
ATOM 650 C CA . VAL A 1 83 ? 2.617 -8.682 1.545 1.00 94.25 83 VAL A CA 1
ATOM 651 C C . VAL A 1 83 ? 2.168 -8.795 3.004 1.00 94.25 83 VAL A C 1
ATOM 653 O O . VAL A 1 83 ? 1.097 -8.327 3.400 1.00 94.25 83 VAL A O 1
ATOM 656 N N . GLN A 1 84 ? 3.034 -9.369 3.839 1.00 94.19 84 GLN A N 1
ATOM 657 C CA . GLN A 1 84 ? 2.859 -9.441 5.290 1.00 94.19 84 GLN A CA 1
ATOM 658 C C . GLN A 1 84 ? 3.713 -8.370 5.984 1.00 94.19 84 GLN A C 1
ATOM 660 O O . GLN A 1 84 ? 4.758 -8.670 6.549 1.00 94.19 84 GLN A O 1
ATOM 665 N N . SER A 1 85 ? 3.280 -7.108 5.926 1.00 95.31 85 SER A N 1
ATOM 666 C CA . SER A 1 85 ? 3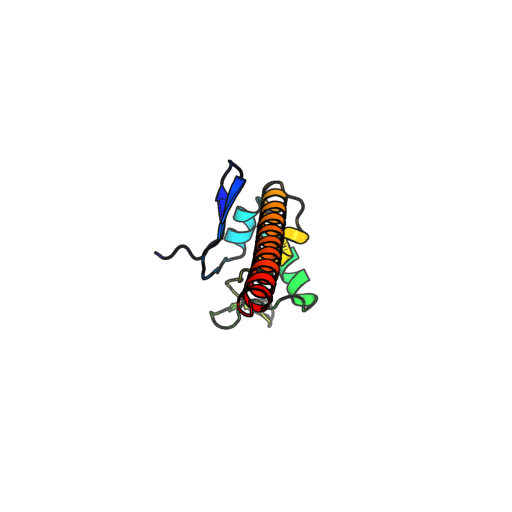.907 -6.008 6.672 1.00 95.31 85 SER A CA 1
ATOM 667 C C . SER A 1 85 ? 2.882 -5.258 7.531 1.00 95.31 85 SER A C 1
ATOM 669 O O . SER A 1 85 ? 1.692 -5.270 7.195 1.00 95.31 85 SER A O 1
ATOM 671 N N . PRO A 1 86 ? 3.300 -4.577 8.618 1.00 95.69 86 PRO A N 1
ATOM 672 C CA . PRO A 1 86 ? 2.389 -3.783 9.445 1.00 95.69 86 PRO A CA 1
ATOM 673 C C . PRO A 1 86 ? 1.624 -2.729 8.635 1.00 95.69 86 PRO A C 1
ATOM 675 O O . PRO A 1 86 ? 0.403 -2.624 8.746 1.00 95.69 86 PRO A O 1
ATOM 678 N N . LYS A 1 87 ? 2.314 -2.014 7.736 1.00 96.31 87 LYS A N 1
ATOM 679 C CA . LYS A 1 87 ? 1.696 -1.018 6.847 1.00 96.31 87 LYS A CA 1
ATOM 680 C C . LYS A 1 87 ? 0.719 -1.665 5.853 1.00 96.31 87 LYS A C 1
ATOM 682 O O . LYS A 1 87 ? -0.348 -1.111 5.604 1.00 96.31 87 LYS A O 1
ATOM 687 N N . ALA A 1 88 ? 1.002 -2.875 5.358 1.00 96.62 88 ALA A N 1
ATOM 688 C CA . ALA A 1 88 ? 0.056 -3.619 4.521 1.00 96.62 88 ALA A CA 1
ATOM 689 C C . ALA A 1 88 ? -1.199 -4.058 5.301 1.00 96.62 88 ALA A C 1
ATOM 691 O O . ALA A 1 88 ? -2.302 -4.007 4.758 1.00 96.62 88 ALA A O 1
ATOM 692 N N . VAL A 1 89 ? -1.069 -4.441 6.579 1.00 96.94 89 VAL A N 1
ATOM 693 C CA . VAL A 1 89 ? -2.222 -4.745 7.453 1.00 96.94 89 VAL A CA 1
ATOM 694 C C . VAL A 1 89 ? -3.114 -3.515 7.622 1.00 96.94 89 VAL A C 1
ATOM 696 O O . VAL A 1 89 ? -4.329 -3.630 7.467 1.00 96.94 89 VAL A O 1
ATOM 699 N N . VAL A 1 90 ? -2.521 -2.350 7.901 1.00 97.19 90 VAL A N 1
ATOM 700 C CA . VAL A 1 90 ? -3.249 -1.075 8.018 1.00 97.19 90 VAL A CA 1
ATOM 701 C C . VAL A 1 90 ? -3.996 -0.764 6.722 1.00 97.19 90 VAL A C 1
ATOM 703 O O . VAL A 1 90 ? -5.200 -0.517 6.747 1.00 97.19 90 VAL A O 1
ATOM 706 N N . PHE A 1 91 ? -3.319 -0.869 5.576 1.00 97.31 91 PHE A N 1
ATOM 707 C CA . PHE A 1 91 ? -3.941 -0.599 4.283 1.00 97.31 91 PHE A CA 1
ATOM 708 C C . PHE A 1 91 ? -5.106 -1.551 3.975 1.00 97.31 91 PHE A C 1
ATOM 710 O O . PHE A 1 91 ? -6.162 -1.109 3.528 1.00 97.31 91 PHE A O 1
ATOM 717 N N . ARG A 1 92 ? -4.971 -2.852 4.271 1.00 97.00 92 ARG A N 1
ATOM 718 C CA . ARG A 1 92 ? -6.066 -3.823 4.089 1.00 97.00 92 ARG A CA 1
ATOM 719 C C . ARG A 1 92 ? -7.282 -3.507 4.960 1.00 97.00 92 ARG A C 1
ATOM 721 O O . ARG A 1 92 ? -8.402 -3.589 4.459 1.00 97.00 92 ARG A O 1
ATOM 728 N N . LYS A 1 93 ? -7.077 -3.128 6.227 1.00 96.12 93 LYS A N 1
ATOM 729 C CA . LYS A 1 93 ? -8.172 -2.705 7.120 1.00 96.12 93 LYS A CA 1
ATOM 730 C C . LYS A 1 93 ? -8.883 -1.471 6.574 1.00 96.12 93 LYS A C 1
ATOM 732 O O . LYS A 1 93 ? -10.104 -1.475 6.461 1.00 96.12 93 LYS A O 1
ATOM 737 N N . TRP A 1 94 ? -8.122 -0.477 6.120 1.00 96.06 94 TRP A N 1
ATOM 738 C CA . TRP A 1 94 ? -8.687 0.716 5.496 1.00 96.06 94 TRP A CA 1
ATOM 739 C C . TRP A 1 94 ? -9.540 0.381 4.261 1.00 96.06 94 TRP A C 1
ATOM 741 O O . TRP A 1 94 ? -10.650 0.894 4.122 1.00 96.06 94 TRP A O 1
ATOM 751 N N . ILE A 1 95 ? -9.081 -0.529 3.388 1.00 95.25 95 ILE A N 1
ATOM 752 C CA . ILE A 1 95 ? -9.875 -0.992 2.234 1.00 95.25 95 ILE A CA 1
ATOM 753 C C . ILE A 1 95 ? -11.199 -1.608 2.707 1.00 95.25 95 ILE A C 1
ATOM 755 O O . ILE A 1 95 ? -12.262 -1.263 2.185 1.00 95.25 95 ILE A O 1
ATOM 759 N N . GLN A 1 96 ? -11.150 -2.502 3.699 1.00 94.56 96 GLN A N 1
ATOM 760 C CA . GLN A 1 96 ? -12.339 -3.156 4.251 1.00 94.56 96 GLN A CA 1
ATOM 761 C C . GLN A 1 96 ? -13.333 -2.131 4.810 1.00 94.56 96 GLN A C 1
ATOM 763 O O . GLN A 1 96 ? -14.512 -2.166 4.459 1.00 94.56 96 GLN A O 1
ATOM 768 N N . GLU A 1 97 ? -12.860 -1.171 5.601 1.00 93.44 97 GLU A N 1
ATOM 769 C CA . GLU A 1 97 ? -13.681 -0.100 6.173 1.00 93.44 97 GLU A CA 1
ATOM 770 C C . GLU A 1 97 ? -14.339 0.766 5.092 1.00 93.44 97 GLU A C 1
ATOM 772 O O . GLU A 1 97 ? -15.532 1.077 5.183 1.00 93.44 97 GLU A O 1
ATOM 777 N N . LYS A 1 98 ? -13.606 1.120 4.027 1.00 91.12 98 LYS A N 1
ATOM 778 C CA . LYS A 1 98 ? -14.157 1.886 2.897 1.00 91.12 98 LYS A CA 1
ATOM 779 C C . LYS A 1 98 ? -15.232 1.111 2.143 1.00 91.12 98 LYS A C 1
ATOM 781 O O . LYS A 1 98 ? -16.254 1.703 1.782 1.00 91.12 98 LYS A O 1
ATOM 786 N N . ILE A 1 99 ? -15.036 -0.191 1.929 1.00 90.56 99 ILE A N 1
ATOM 787 C CA . ILE A 1 99 ? -16.020 -1.056 1.266 1.00 90.56 99 ILE A CA 1
ATOM 788 C C . ILE A 1 99 ? -17.282 -1.177 2.125 1.00 90.56 99 ILE A C 1
ATOM 790 O O . ILE A 1 99 ? -18.375 -0.877 1.640 1.00 90.56 99 ILE A O 1
ATOM 794 N N . VAL A 1 100 ? -17.141 -1.531 3.406 1.00 91.50 100 VAL A N 1
ATOM 795 C CA . VAL A 1 100 ? -18.267 -1.688 4.343 1.00 91.50 100 VAL A CA 1
ATOM 796 C C . VAL A 1 100 ? -19.061 -0.385 4.465 1.00 91.50 100 VAL A C 1
ATOM 798 O O . VAL A 1 100 ? -20.281 -0.386 4.303 1.00 91.50 100 VAL A O 1
ATOM 801 N N . SER A 1 101 ? -18.377 0.751 4.625 1.00 88.00 101 SER A N 1
ATOM 802 C CA . SER A 1 101 ? -19.018 2.073 4.706 1.00 88.00 101 SER A CA 1
ATOM 803 C C . SER A 1 101 ? -19.771 2.455 3.427 1.00 88.00 101 SER A C 1
ATOM 805 O O . SER A 1 101 ? -20.746 3.209 3.461 1.00 88.00 101 SER A O 1
ATOM 807 N N . ARG A 1 102 ? -19.326 1.982 2.258 1.00 85.12 102 ARG A N 1
ATOM 808 C CA . ARG A 1 102 ? -20.010 2.240 0.982 1.00 85.12 102 ARG A CA 1
ATOM 809 C C . ARG A 1 102 ? -21.238 1.352 0.809 1.00 85.12 102 ARG A C 1
ATOM 811 O O . ARG A 1 102 ? -22.250 1.841 0.313 1.00 85.12 102 ARG A O 1
ATOM 818 N N . ILE A 1 103 ? -21.158 0.091 1.229 1.00 82.44 103 ILE A N 1
ATOM 819 C CA . ILE A 1 103 ? -22.289 -0.842 1.199 1.00 82.44 103 ILE A CA 1
ATOM 820 C C . ILE A 1 103 ? -23.382 -0.366 2.157 1.00 82.44 103 ILE A C 1
ATOM 822 O O . ILE A 1 103 ? -24.512 -0.186 1.717 1.00 82.44 103 ILE A O 1
ATOM 826 N N . GLY A 1 104 ? -23.040 -0.051 3.411 1.00 82.00 104 GLY A N 1
ATOM 827 C CA . GLY A 1 104 ? -24.008 0.450 4.394 1.00 82.00 104 GLY A CA 1
ATOM 828 C C . GLY A 1 104 ? -24.753 1.699 3.911 1.00 82.00 104 GLY A C 1
ATOM 829 O O . GLY A 1 104 ? -25.977 1.756 3.986 1.00 82.00 104 GLY A O 1
ATOM 830 N N . ARG A 1 105 ? -24.039 2.661 3.305 1.00 76.88 105 ARG A N 1
ATOM 831 C CA . ARG A 1 105 ? -24.663 3.852 2.700 1.00 76.88 105 ARG A CA 1
ATOM 832 C C . ARG A 1 105 ? -25.608 3.523 1.546 1.00 76.88 105 ARG A C 1
ATOM 834 O O . ARG A 1 105 ? -26.652 4.155 1.437 1.00 76.88 105 ARG A O 1
ATOM 841 N N . LYS A 1 106 ? -25.254 2.569 0.677 1.00 79.62 106 LYS A N 1
ATOM 842 C CA . LYS A 1 106 ? -26.155 2.129 -0.399 1.00 79.62 106 LYS A CA 1
ATOM 843 C C . LYS A 1 106 ? -27.419 1.492 0.173 1.00 79.62 106 LYS A C 1
ATOM 845 O O . LYS A 1 106 ? -28.499 1.833 -0.284 1.00 79.62 106 LYS A O 1
ATOM 850 N N . SER A 1 107 ? -27.293 0.628 1.179 1.00 77.31 107 SER A N 1
ATOM 851 C CA . SER A 1 107 ? -28.444 -0.025 1.810 1.00 77.31 107 SER A CA 1
ATOM 852 C C . SER A 1 107 ? -29.400 0.976 2.459 1.00 77.31 107 SER A C 1
ATOM 854 O O . SER A 1 107 ? -30.604 0.851 2.281 1.00 77.31 107 SER A O 1
ATOM 856 N N . ILE A 1 108 ? -28.877 1.994 3.153 1.00 83.62 108 ILE A N 1
ATOM 857 C CA . ILE A 1 108 ? -29.701 3.060 3.748 1.00 83.62 108 ILE A CA 1
ATOM 858 C C . ILE A 1 108 ? -30.462 3.825 2.662 1.00 83.62 108 ILE A C 1
ATOM 860 O O . ILE A 1 108 ? -31.675 3.958 2.768 1.00 83.62 108 ILE A O 1
ATOM 864 N N . ARG A 1 109 ? -29.781 4.238 1.584 1.00 80.69 109 ARG A N 1
ATOM 865 C CA . ARG A 1 109 ? -30.434 4.934 0.463 1.00 80.69 109 ARG A CA 1
ATOM 866 C C . ARG A 1 109 ? -31.548 4.106 -0.169 1.00 80.69 109 ARG A C 1
ATOM 868 O O . ARG A 1 109 ? -32.613 4.637 -0.417 1.00 80.69 109 ARG A O 1
ATOM 875 N N . LEU A 1 110 ? -31.340 2.802 -0.362 1.00 82.38 110 LEU A N 1
ATOM 876 C CA . LEU A 1 110 ? -32.377 1.919 -0.910 1.00 82.38 110 LEU A CA 1
ATOM 877 C C . LEU A 1 110 ? -33.623 1.842 -0.012 1.00 82.38 110 LEU A C 1
ATOM 879 O O . LEU A 1 110 ? -34.735 1.729 -0.520 1.00 82.38 110 LEU A O 1
ATOM 883 N N . ILE A 1 111 ? -33.446 1.895 1.311 1.00 83.56 111 ILE A N 1
ATOM 884 C CA . ILE A 1 111 ? -34.557 1.896 2.273 1.00 83.56 111 ILE A CA 1
ATOM 885 C C . ILE A 1 111 ? -35.279 3.249 2.262 1.00 83.56 111 ILE A C 1
ATOM 887 O O . ILE A 1 111 ? -36.507 3.277 2.298 1.00 83.56 111 ILE A O 1
ATOM 891 N N . GLU A 1 112 ? -34.535 4.356 2.201 1.00 86.50 112 GLU A N 1
ATOM 892 C CA . GLU A 1 112 ? -35.092 5.709 2.080 1.00 86.50 112 GLU A CA 1
ATOM 893 C C . GLU A 1 112 ? -35.878 5.867 0.769 1.00 86.50 112 GLU A C 1
ATOM 895 O O . GLU A 1 112 ? -37.050 6.231 0.812 1.00 86.50 112 GLU A O 1
ATOM 900 N N . ASP A 1 113 ? -35.298 5.462 -0.364 1.00 86.88 113 ASP A N 1
ATOM 901 C CA . ASP A 1 113 ? -35.942 5.492 -1.681 1.00 86.88 113 ASP A CA 1
ATOM 902 C C . ASP A 1 113 ? -37.224 4.637 -1.707 1.00 86.88 113 ASP A C 1
ATOM 904 O O . ASP A 1 113 ? -38.246 5.056 -2.254 1.00 86.88 113 ASP A O 1
ATOM 908 N N . TRP A 1 114 ? -37.200 3.441 -1.100 1.00 85.12 114 TRP A N 1
ATOM 909 C CA . TRP A 1 114 ? -38.389 2.590 -0.977 1.00 85.12 114 TRP A CA 1
ATOM 910 C C . TRP A 1 114 ? -39.463 3.236 -0.097 1.00 85.12 114 TRP A C 1
ATOM 912 O O . TRP A 1 114 ? -40.648 3.182 -0.432 1.00 85.12 114 TRP A O 1
ATOM 922 N N . ARG A 1 115 ? -39.074 3.858 1.021 1.00 85.38 115 ARG A N 1
ATOM 923 C CA . ARG A 1 115 ? -40.014 4.543 1.914 1.00 85.38 115 ARG A CA 1
ATOM 924 C C . ARG A 1 115 ? -40.692 5.704 1.190 1.00 85.38 115 ARG A C 1
ATOM 926 O O . ARG A 1 115 ? -41.914 5.796 1.227 1.00 85.38 115 ARG A O 1
ATOM 933 N N . ASP A 1 116 ? -39.927 6.537 0.497 1.00 86.00 116 ASP A N 1
ATOM 934 C CA . ASP A 1 116 ? -40.436 7.753 -0.140 1.00 86.00 116 ASP A CA 1
ATOM 935 C C . ASP A 1 116 ? -41.372 7.439 -1.328 1.00 86.00 116 ASP A C 1
ATOM 937 O O . ASP A 1 116 ? -42.358 8.145 -1.548 1.00 86.00 116 ASP A O 1
ATOM 941 N N . GLN A 1 117 ? -41.149 6.327 -2.042 1.00 82.69 117 GLN A N 1
ATOM 942 C CA . GLN A 1 117 ? -42.047 5.846 -3.107 1.00 82.69 117 GLN A CA 1
ATOM 943 C C . GLN A 1 117 ? -43.379 5.281 -2.589 1.00 82.69 117 GLN A C 1
ATOM 945 O O . GLN A 1 117 ? -44.390 5.382 -3.277 1.00 82.69 117 GLN A O 1
ATOM 950 N N . ASN A 1 118 ? -43.399 4.683 -1.394 1.00 77.75 118 ASN A N 1
ATOM 951 C CA . ASN A 1 118 ? -44.604 4.047 -0.847 1.00 77.75 118 ASN A CA 1
ATOM 952 C C . ASN A 1 118 ? -45.407 4.958 0.096 1.00 77.75 118 ASN A C 1
ATOM 954 O O . ASN A 1 118 ? -46.578 4.686 0.344 1.00 77.75 118 ASN A O 1
ATOM 958 N N . PHE A 1 119 ? -44.806 6.033 0.617 1.00 67.19 119 PHE A N 1
ATOM 959 C CA . PHE A 1 119 ? -45.480 6.998 1.497 1.00 67.19 119 PHE A CA 1
ATOM 960 C C . PHE A 1 119 ? -45.945 8.283 0.797 1.00 67.19 119 PHE A C 1
ATOM 962 O O . PHE A 1 119 ? -46.676 9.053 1.405 1.00 67.19 119 PHE A O 1
ATOM 969 N N . SER A 1 120 ? -45.569 8.517 -0.465 1.00 60.84 120 SER A N 1
ATOM 970 C CA . SER A 1 120 ? -46.038 9.664 -1.269 1.00 60.84 120 SER A CA 1
ATOM 971 C C . SER A 1 120 ? -47.406 9.449 -1.941 1.00 60.84 120 SER A C 1
ATOM 973 O O . SER A 1 120 ? -47.884 10.330 -2.654 1.00 60.84 120 SER A O 1
ATOM 975 N N . LEU A 1 121 ? -48.037 8.289 -1.721 1.00 56.06 121 LEU A N 1
ATOM 976 C CA . LEU A 1 121 ? -49.330 7.891 -2.297 1.00 56.06 121 LEU A CA 1
ATOM 977 C C . LEU A 1 121 ? -50.501 7.908 -1.290 1.00 56.06 121 LEU A C 1
ATOM 979 O O . LEU A 1 121 ? -51.602 7.500 -1.655 1.00 56.06 121 LEU A O 1
ATOM 983 N N . ASN A 1 122 ? -50.276 8.383 -0.060 1.00 51.38 122 ASN A N 1
ATOM 984 C CA . ASN A 1 122 ? -51.301 8.616 0.969 1.00 51.38 122 ASN A CA 1
ATOM 985 C C . ASN A 1 122 ? -51.301 10.087 1.389 1.00 51.38 122 ASN A C 1
ATOM 987 O O . ASN A 1 122 ? -52.394 10.586 1.734 1.00 51.38 122 ASN A O 1
#

Radius of gyration: 19.11 Å; Cα contacts (8 Å, |Δi|>4): 132; chains: 1; bounding box: 67×33×38 Å

Solvent-accessible surface area (backbone atoms only — not comparable to full-atom values): 7005 Å² total; per-residue (Å²): 132,85,70,30,43,71,46,68,50,95,89,59,53,73,48,75,37,96,59,39,53,36,33,57,60,57,51,7,61,54,35,74,47,55,49,69,55,41,51,50,52,50,53,52,37,44,73,67,68,78,47,76,56,49,68,87,81,46,57,50,77,55,94,94,38,77,39,47,57,36,32,37,61,70,53,56,52,57,47,37,77,71,49,93,32,75,47,17,52,47,51,51,52,52,51,50,52,54,51,52,56,50,51,54,53,51,55,52,49,54,52,51,55,53,48,55,67,67,60,74,80,118

Foldseek 3Di:
DQPQDWAQDPVLDIDHGPHHWDFLVRLCVLQVHDSVVSVVQLVVCVVVVVDAADPVPAFDDDPNDTHDRIGTPSSSLSVLVVDDGPSSVSVVVVVVVVVVVVVVVVVVVVVVVVCCVVVVVD

pLDDT: mean 84.64, std 13.63, range [44.56, 97.31]

Sequence (122 aa):
MENRRIIISDDGMVIVSDEVKMNIGEIADLFGIYYRTAKQHIRSIEKAGITTGDNTMGGSVERMKVYPDYYGLEMIIAIAFRVQSPKAVVFRKWIQEKIVSRIGRKSIRLIEDWRDQNFSLN